Protein AF-K6CFT2-F1 (afdb_monomer_lite)

Structure (mmCIF, N/CA/C/O backbone):
data_AF-K6CFT2-F1
#
_entry.id   AF-K6CFT2-F1
#
loop_
_atom_site.group_PDB
_atom_site.id
_atom_site.type_symbol
_atom_site.label_atom_id
_atom_site.label_alt_id
_atom_site.label_comp_id
_atom_site.label_asym_id
_atom_site.label_entity_id
_atom_site.label_seq_id
_atom_site.pdbx_PDB_ins_code
_atom_site.Cartn_x
_atom_site.Cartn_y
_atom_site.Cartn_z
_atom_site.occupancy
_atom_site.B_iso_or_equiv
_atom_site.auth_seq_id
_atom_site.auth_comp_id
_atom_site.auth_asym_id
_atom_site.auth_atom_id
_atom_site.pdbx_PDB_model_num
ATOM 1 N N . MET A 1 1 ? -8.147 -20.882 -17.842 1.00 57.75 1 MET A N 1
ATOM 2 C CA . MET A 1 1 ? -8.049 -19.404 -17.777 1.00 57.75 1 MET A CA 1
ATOM 3 C C . MET A 1 1 ? -6.904 -18.873 -16.900 1.00 57.75 1 MET A C 1
ATOM 5 O O . MET A 1 1 ? -6.526 -17.731 -17.105 1.00 57.75 1 MET A O 1
ATOM 9 N N . SER A 1 2 ? -6.289 -19.640 -15.980 1.00 85.75 2 SER A N 1
ATOM 10 C CA . SER A 1 2 ? -5.228 -19.092 -15.103 1.00 85.75 2 SER A CA 1
ATOM 11 C C . SER A 1 2 ? -3.844 -18.966 -15.764 1.00 85.75 2 SER A C 1
ATOM 13 O O . SER A 1 2 ? -3.204 -17.931 -15.620 1.00 85.75 2 SER A O 1
ATOM 15 N N . LEU A 1 3 ? -3.381 -19.970 -16.519 1.00 89.56 3 LEU A N 1
ATOM 16 C CA . LEU A 1 3 ? -2.011 -20.009 -17.070 1.00 89.56 3 LEU A CA 1
ATOM 17 C C . LEU A 1 3 ? -1.685 -18.843 -18.016 1.00 89.56 3 LEU A C 1
ATOM 19 O O . LEU A 1 3 ? -0.616 -18.247 -17.907 1.00 89.56 3 LEU A O 1
ATOM 23 N N . ILE A 1 4 ? -2.621 -18.481 -18.899 1.00 91.44 4 ILE A N 1
ATOM 24 C CA . ILE A 1 4 ? -2.441 -17.362 -19.836 1.00 91.44 4 ILE A CA 1
ATOM 25 C C . ILE A 1 4 ? -2.294 -16.045 -19.061 1.00 91.44 4 ILE A C 1
ATOM 27 O O . ILE A 1 4 ? -1.358 -15.288 -19.313 1.00 91.44 4 ILE A O 1
ATOM 31 N N . GLY A 1 5 ? -3.146 -15.809 -18.058 1.00 91.69 5 GLY A N 1
ATOM 32 C CA . GLY A 1 5 ? -3.057 -14.627 -17.198 1.00 91.69 5 GLY A CA 1
ATOM 33 C C . GLY A 1 5 ? -1.727 -14.539 -16.447 1.00 91.69 5 GLY A C 1
ATOM 34 O O . GLY A 1 5 ? -1.090 -13.489 -16.443 1.00 91.69 5 GLY A O 1
ATOM 35 N N . TRP A 1 6 ? -1.250 -15.653 -15.885 1.00 91.88 6 TRP A N 1
ATOM 36 C CA . TRP A 1 6 ? 0.052 -15.697 -15.211 1.00 91.88 6 TRP A CA 1
ATOM 37 C C . TRP A 1 6 ? 1.215 -15.416 -16.161 1.00 91.88 6 TRP A C 1
ATOM 39 O O . TRP A 1 6 ? 2.113 -14.648 -15.816 1.00 91.88 6 TRP A O 1
ATOM 49 N N . SER A 1 7 ? 1.181 -15.986 -17.369 1.00 91.50 7 SER A N 1
ATOM 50 C CA . SER A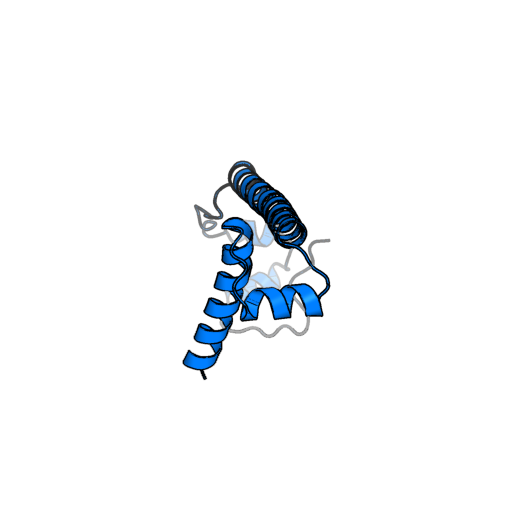 1 7 ? 2.209 -15.730 -18.382 1.00 91.50 7 SER A CA 1
ATOM 51 C C . SER A 1 7 ? 2.246 -14.257 -18.801 1.00 91.50 7 SER A C 1
ATOM 53 O O . SER A 1 7 ? 3.323 -13.671 -18.894 1.00 91.50 7 SER A O 1
ATOM 55 N N . TYR A 1 8 ? 1.078 -13.624 -18.947 1.00 91.00 8 TYR A N 1
ATOM 56 C CA . TYR A 1 8 ? 0.974 -12.195 -19.219 1.00 91.00 8 TYR A CA 1
ATOM 57 C C . TYR A 1 8 ? 1.554 -11.355 -18.073 1.00 91.00 8 TYR A C 1
ATOM 59 O O . TYR A 1 8 ? 2.379 -10.477 -18.317 1.00 91.00 8 TYR A O 1
ATOM 67 N N . CYS A 1 9 ? 1.203 -11.657 -16.819 1.00 92.44 9 CYS A N 1
ATOM 68 C CA . CYS A 1 9 ? 1.762 -10.957 -15.661 1.00 92.44 9 CYS A CA 1
ATOM 69 C C . CYS A 1 9 ? 3.291 -11.069 -15.598 1.00 92.44 9 CYS A C 1
ATOM 71 O O . CYS A 1 9 ? 3.965 -10.068 -15.363 1.00 92.44 9 CYS A O 1
ATOM 73 N N . LEU A 1 10 ? 3.850 -12.258 -15.846 1.00 92.62 10 LEU A N 1
ATOM 74 C CA . LEU A 1 10 ? 5.301 -12.460 -15.884 1.00 92.62 10 LEU A CA 1
ATOM 75 C C . LEU A 1 10 ? 5.969 -11.640 -16.991 1.00 92.62 10 LEU A C 1
ATOM 77 O O . LEU A 1 10 ? 7.009 -11.033 -16.746 1.00 92.62 10 LEU A O 1
ATOM 81 N N . LEU A 1 11 ? 5.365 -11.571 -18.180 1.00 90.81 11 LEU A N 1
A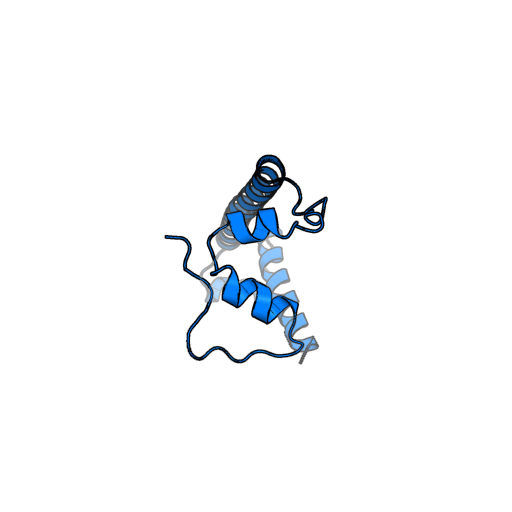TOM 82 C CA . LEU A 1 11 ? 5.871 -10.746 -19.281 1.00 90.81 11 LEU A CA 1
ATOM 83 C C . LEU A 1 11 ? 5.876 -9.257 -18.925 1.00 90.81 11 LEU A C 1
ATOM 85 O O . LEU A 1 11 ? 6.864 -8.569 -19.181 1.00 90.81 11 LEU A O 1
ATOM 89 N N . VAL A 1 12 ? 4.804 -8.764 -18.299 1.00 90.94 12 VAL A N 1
ATOM 90 C CA . VAL A 1 12 ? 4.722 -7.371 -17.837 1.00 90.94 12 VAL A CA 1
ATOM 91 C C . VAL A 1 12 ? 5.787 -7.095 -16.774 1.00 90.94 12 VAL A C 1
ATOM 93 O O . VAL A 1 12 ? 6.522 -6.115 -16.887 1.00 90.94 12 VAL A O 1
ATOM 96 N N . LEU A 1 13 ? 5.938 -7.972 -15.778 1.00 92.12 13 LEU A N 1
ATOM 97 C CA . LEU A 1 13 ? 6.982 -7.838 -14.755 1.00 92.12 13 LEU A CA 1
ATOM 98 C C . LEU A 1 13 ? 8.385 -7.831 -15.372 1.00 92.12 13 LEU A C 1
ATOM 100 O O . LEU A 1 13 ? 9.208 -6.982 -15.028 1.00 92.12 13 LEU A O 1
ATOM 104 N N . PHE A 1 14 ? 8.645 -8.733 -16.318 1.00 91.62 14 PHE A N 1
ATOM 105 C CA . PHE A 1 14 ? 9.913 -8.800 -17.036 1.00 91.62 14 PHE A CA 1
ATOM 106 C C . PHE A 1 14 ? 10.189 -7.523 -17.834 1.00 91.62 14 PHE A C 1
ATOM 108 O O . PHE A 1 14 ? 11.318 -7.035 -17.832 1.00 91.62 14 PHE A O 1
ATOM 115 N N . PHE A 1 15 ? 9.170 -6.931 -18.463 1.00 91.00 15 PHE A N 1
ATOM 116 C CA . PHE A 1 15 ? 9.303 -5.655 -19.164 1.00 91.00 15 PHE A CA 1
ATOM 117 C C . PHE A 1 15 ? 9.781 -4.537 -18.228 1.00 91.00 15 PHE A C 1
ATOM 119 O O . PHE A 1 15 ? 10.764 -3.862 -18.543 1.00 91.00 15 PHE A O 1
ATOM 126 N N . PHE A 1 16 ? 9.163 -4.380 -17.054 1.00 91.69 16 PHE A N 1
ATOM 127 C CA . PHE A 1 16 ? 9.612 -3.391 -16.068 1.00 91.69 16 PHE A CA 1
ATOM 128 C C . PHE A 1 16 ? 11.020 -3.702 -15.552 1.00 91.69 16 PHE A C 1
ATOM 130 O O . PHE A 1 16 ? 11.874 -2.817 -15.546 1.00 91.69 16 PHE A O 1
ATOM 137 N N . LEU A 1 17 ? 11.306 -4.960 -15.200 1.00 91.69 17 LEU A N 1
ATOM 138 C CA . LEU A 1 17 ? 12.623 -5.373 -14.705 1.00 91.69 17 LEU A CA 1
ATOM 139 C C . LEU A 1 17 ? 13.732 -5.134 -15.741 1.00 91.69 17 LEU A C 1
ATOM 141 O O . LEU A 1 17 ? 14.829 -4.698 -15.393 1.00 91.69 17 LEU A O 1
ATOM 145 N N . SER A 1 18 ? 13.430 -5.338 -17.026 1.00 91.56 18 SER A N 1
ATOM 146 C CA . SER A 1 18 ? 14.369 -5.076 -18.117 1.00 91.56 18 SER A CA 1
ATOM 147 C C . SER A 1 18 ? 14.828 -3.621 -18.161 1.00 91.56 18 SER A C 1
ATOM 149 O O . SER A 1 18 ? 15.985 -3.354 -18.476 1.00 91.56 18 SER A O 1
ATOM 151 N N . ALA A 1 19 ? 13.954 -2.674 -17.807 1.00 90.38 19 ALA A N 1
ATOM 152 C CA . ALA A 1 19 ? 14.304 -1.262 -17.766 1.00 90.38 19 ALA A CA 1
ATOM 153 C C . ALA A 1 19 ? 15.265 -0.946 -16.612 1.00 90.38 19 ALA A C 1
ATOM 155 O O . ALA A 1 19 ? 16.158 -0.124 -16.789 1.00 90.38 19 ALA A O 1
ATOM 156 N N . PHE A 1 20 ? 15.140 -1.617 -15.462 1.00 90.12 20 PHE A N 1
ATOM 157 C CA . PHE A 1 20 ? 16.073 -1.461 -14.335 1.00 90.12 20 PHE A CA 1
ATOM 158 C C . PHE A 1 20 ? 17.449 -2.066 -14.619 1.00 90.12 20 PHE A C 1
ATOM 160 O O . PHE A 1 20 ? 18.462 -1.494 -14.229 1.00 90.12 20 PHE A O 1
ATOM 167 N N . LEU A 1 21 ? 17.494 -3.183 -15.346 1.00 90.94 21 LEU A N 1
ATOM 168 C CA . LEU A 1 21 ? 18.739 -3.846 -15.750 1.00 90.94 21 LEU A CA 1
ATOM 169 C C . LEU A 1 21 ? 19.364 -3.244 -17.022 1.00 90.94 21 LEU A C 1
ATOM 171 O O . LEU A 1 21 ? 20.364 -3.761 -17.513 1.00 90.94 21 LEU A O 1
ATOM 175 N N . ASN A 1 22 ? 18.772 -2.185 -17.589 1.00 86.44 22 ASN A N 1
ATOM 176 C CA . ASN A 1 22 ? 19.139 -1.617 -18.893 1.00 86.44 22 ASN A CA 1
ATOM 177 C C . ASN A 1 22 ? 19.176 -2.647 -20.043 1.00 86.44 22 ASN A C 1
ATOM 179 O O . ASN A 1 22 ? 19.900 -2.485 -21.024 1.00 86.44 22 ASN A O 1
ATOM 183 N N . TYR A 1 23 ? 18.358 -3.695 -19.949 1.00 85.38 23 TYR A N 1
ATOM 184 C CA . TYR A 1 23 ? 18.276 -4.758 -20.940 1.00 85.38 23 TYR A CA 1
ATOM 185 C C . TYR A 1 23 ? 17.396 -4.343 -22.130 1.00 85.38 23 TYR A C 1
ATOM 187 O O . TYR A 1 23 ? 16.227 -3.973 -21.978 1.00 85.38 23 TYR A O 1
ATOM 195 N N . ASN A 1 24 ? 17.958 -4.438 -23.338 1.00 83.19 24 ASN A N 1
ATOM 196 C CA . ASN A 1 24 ? 17.333 -3.993 -24.588 1.00 83.19 24 ASN A CA 1
ATOM 197 C C . ASN A 1 24 ? 17.285 -5.116 -25.642 1.00 83.19 24 ASN A C 1
ATOM 199 O O . ASN A 1 24 ? 17.766 -4.961 -26.764 1.00 83.19 24 ASN A O 1
ATOM 203 N N . GLY A 1 25 ? 16.701 -6.265 -25.287 1.00 84.81 25 GLY A N 1
ATOM 204 C CA . GLY A 1 25 ? 16.436 -7.343 -26.249 1.00 84.81 25 GLY A CA 1
ATOM 205 C C . GLY A 1 25 ? 15.466 -6.921 -27.366 1.00 84.81 25 GLY A C 1
ATOM 206 O O . GLY A 1 25 ? 14.655 -6.015 -27.178 1.00 84.81 25 GLY A O 1
ATOM 207 N N . ARG A 1 26 ? 15.510 -7.601 -28.523 1.00 86.81 26 ARG A N 1
ATOM 208 C CA . ARG A 1 26 ? 14.740 -7.246 -29.740 1.00 86.81 26 ARG A CA 1
ATOM 209 C C . ARG A 1 26 ? 13.253 -6.976 -29.464 1.00 86.81 26 ARG A C 1
ATOM 211 O O . ARG A 1 26 ? 12.754 -5.927 -29.852 1.00 86.81 26 ARG A O 1
ATOM 218 N N . PHE A 1 27 ? 12.566 -7.876 -28.758 1.00 85.06 27 PHE A N 1
ATOM 219 C CA . PHE A 1 27 ? 11.139 -7.722 -28.437 1.00 85.06 27 PHE A CA 1
ATOM 220 C C . PHE A 1 27 ? 10.852 -6.504 -27.551 1.00 85.06 27 PHE A C 1
ATOM 222 O O . PHE A 1 27 ? 9.956 -5.718 -27.842 1.00 85.06 27 PHE A O 1
ATOM 229 N N . ILE A 1 28 ? 1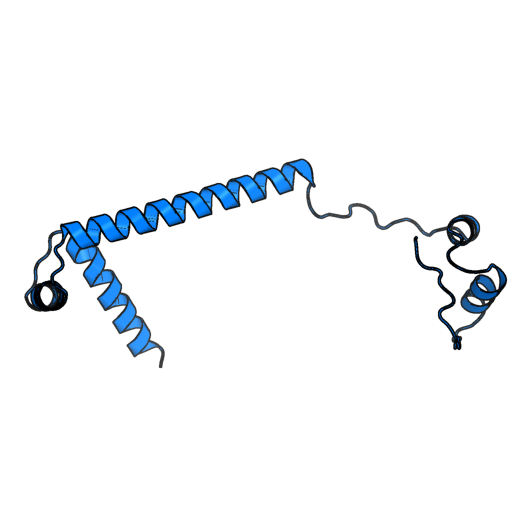1.643 -6.309 -26.497 1.00 87.62 28 ILE A N 1
ATOM 230 C CA . ILE A 1 28 ? 11.483 -5.188 -25.566 1.00 87.62 28 ILE A CA 1
ATOM 231 C C . ILE A 1 28 ? 11.752 -3.858 -26.272 1.00 87.62 28 ILE A C 1
ATOM 233 O O . ILE A 1 28 ? 11.031 -2.888 -26.057 1.00 87.62 28 ILE A O 1
ATOM 237 N N . SER A 1 29 ? 12.772 -3.814 -27.128 1.00 87.88 29 SER A N 1
ATOM 238 C CA . SER A 1 29 ? 13.112 -2.627 -27.908 1.00 87.88 29 SER A CA 1
ATOM 239 C C . SER A 1 29 ? 12.004 -2.264 -28.897 1.00 87.88 29 SER A C 1
ATOM 241 O O . SER A 1 29 ? 11.680 -1.088 -29.015 1.00 87.88 29 SER A O 1
ATOM 243 N N . ILE A 1 30 ? 11.361 -3.246 -29.546 1.00 89.62 30 ILE A N 1
ATOM 244 C CA . ILE A 1 30 ? 10.185 -3.006 -30.406 1.00 89.62 30 ILE A CA 1
ATOM 245 C C . ILE A 1 30 ? 9.049 -2.370 -29.605 1.00 89.62 30 ILE A C 1
ATOM 247 O O . ILE A 1 30 ? 8.494 -1.362 -30.035 1.00 89.62 30 ILE A O 1
ATOM 251 N N . VAL A 1 31 ? 8.736 -2.910 -28.423 1.00 88.38 31 VAL A N 1
ATOM 252 C CA . VAL A 1 31 ? 7.695 -2.352 -27.545 1.00 88.38 31 VAL A CA 1
ATOM 253 C C . VAL A 1 31 ? 8.047 -0.919 -27.134 1.00 88.38 31 VAL A C 1
ATOM 255 O O . VAL A 1 31 ? 7.232 -0.015 -27.295 1.00 88.38 31 VAL A O 1
ATOM 258 N N . LYS A 1 32 ? 9.279 -0.679 -26.674 1.00 89.38 32 LYS A N 1
ATOM 259 C CA . LYS A 1 32 ? 9.762 0.659 -26.295 1.00 89.38 32 LYS A CA 1
ATOM 260 C C . LYS A 1 32 ? 9.652 1.661 -27.449 1.00 89.38 32 LYS A C 1
ATOM 262 O O . LYS A 1 32 ? 9.174 2.772 -27.243 1.00 89.38 32 LYS A O 1
ATOM 267 N N . MET A 1 33 ? 10.016 1.256 -28.666 1.00 89.94 33 MET A N 1
ATOM 268 C CA . MET A 1 33 ? 9.885 2.088 -29.868 1.00 89.94 33 MET A CA 1
ATOM 269 C C . MET A 1 33 ? 8.424 2.362 -30.239 1.00 89.94 33 MET A C 1
ATOM 271 O O . MET A 1 33 ? 8.085 3.508 -30.522 1.00 89.94 33 MET A O 1
ATOM 275 N N . ALA A 1 34 ? 7.553 1.349 -30.194 1.00 92.12 34 ALA A N 1
ATOM 276 C CA . ALA A 1 34 ? 6.131 1.493 -30.512 1.00 92.12 34 ALA A CA 1
ATOM 277 C C . ALA A 1 34 ? 5.431 2.497 -29.583 1.00 92.12 34 ALA A C 1
ATOM 279 O O . ALA A 1 34 ? 4.641 3.321 -30.039 1.00 92.12 34 ALA A O 1
ATOM 280 N N . PHE A 1 35 ? 5.774 2.472 -28.294 1.00 88.62 35 PHE A N 1
ATOM 281 C CA . PHE A 1 35 ? 5.245 3.401 -27.294 1.00 88.62 35 PHE A CA 1
ATOM 282 C C . PHE A 1 35 ? 6.060 4.697 -27.153 1.00 88.62 35 PHE A C 1
ATOM 284 O O . PHE A 1 35 ? 5.669 5.565 -26.377 1.00 88.62 35 PHE A O 1
ATOM 291 N N . LYS A 1 36 ? 7.163 4.856 -27.899 1.00 93.00 36 LYS A N 1
ATOM 292 C CA . LYS A 1 36 ? 8.094 5.999 -27.812 1.00 93.00 36 LYS A CA 1
ATOM 293 C C . LYS A 1 36 ? 8.592 6.267 -26.383 1.00 93.00 36 LYS A C 1
ATOM 295 O O . LYS A 1 36 ? 8.688 7.413 -25.956 1.00 93.00 36 LYS A O 1
ATOM 300 N N . ILE A 1 37 ? 8.909 5.201 -25.654 1.00 93.06 37 ILE A N 1
ATOM 301 C CA . ILE A 1 37 ? 9.378 5.244 -24.265 1.00 93.06 37 ILE A CA 1
ATOM 302 C C . ILE A 1 37 ? 10.811 4.730 -24.153 1.00 93.06 37 ILE A C 1
ATOM 304 O O . ILE A 1 37 ? 11.222 3.804 -24.853 1.00 93.06 37 ILE A O 1
ATOM 308 N N . THR A 1 38 ? 11.573 5.300 -23.227 1.00 92.50 38 THR A N 1
ATOM 309 C CA . THR A 1 38 ? 12.940 4.878 -22.904 1.00 92.50 38 THR A CA 1
ATOM 310 C C . THR A 1 38 ? 12.996 4.102 -21.585 1.00 92.50 38 THR A C 1
ATOM 312 O O . THR A 1 38 ? 12.047 4.092 -20.798 1.00 92.50 38 THR A O 1
ATOM 315 N N . ASN A 1 39 ? 14.142 3.474 -21.291 1.00 91.50 39 ASN A N 1
ATOM 316 C CA . ASN A 1 39 ? 14.380 2.846 -19.980 1.00 91.50 39 ASN A CA 1
ATOM 317 C C . ASN A 1 39 ? 14.215 3.846 -18.838 1.00 91.50 39 ASN A C 1
ATOM 319 O O . ASN A 1 39 ? 13.650 3.514 -17.800 1.00 91.50 39 ASN A O 1
ATOM 323 N N . LYS A 1 40 ? 14.676 5.081 -19.058 1.00 92.25 40 LYS A N 1
ATOM 324 C CA . LYS A 1 40 ? 14.601 6.154 -18.074 1.00 92.25 40 LYS A CA 1
ATOM 325 C C . LYS A 1 40 ? 13.152 6.537 -17.778 1.00 92.25 40 LYS A C 1
ATOM 327 O O . LYS A 1 40 ? 12.813 6.726 -16.616 1.00 92.25 40 LYS A O 1
ATOM 332 N N . ASP A 1 41 ? 12.288 6.569 -18.789 1.00 92.50 41 ASP A N 1
ATOM 333 C CA . ASP A 1 41 ? 10.863 6.865 -18.597 1.00 92.50 41 ASP A CA 1
ATOM 334 C C . ASP A 1 41 ? 10.175 5.784 -17.761 1.00 92.50 41 ASP A C 1
ATOM 336 O O . ASP A 1 41 ? 9.436 6.096 -16.828 1.00 92.50 41 ASP A O 1
ATOM 340 N N . ILE A 1 42 ? 10.477 4.510 -18.033 1.00 93.12 42 ILE A N 1
ATOM 341 C CA . ILE A 1 42 ? 9.943 3.370 -17.272 1.00 93.12 42 ILE A CA 1
ATOM 342 C C . ILE A 1 42 ? 10.430 3.413 -15.816 1.00 93.12 42 ILE A C 1
ATOM 344 O O . ILE A 1 42 ? 9.640 3.210 -14.891 1.00 93.12 42 ILE A O 1
ATOM 348 N N . GLN A 1 43 ? 11.712 3.715 -15.593 1.00 94.00 43 GLN A N 1
ATOM 349 C CA . GLN A 1 43 ? 12.280 3.874 -14.251 1.00 94.00 43 GLN A CA 1
ATOM 350 C C . GLN A 1 43 ? 11.619 5.033 -13.495 1.00 94.00 43 GLN A C 1
ATOM 352 O O . GLN A 1 43 ? 11.197 4.854 -12.354 1.00 94.00 43 GLN A O 1
ATOM 357 N N . ILE A 1 44 ? 11.469 6.201 -14.132 1.00 95.25 44 ILE A N 1
ATOM 358 C CA . ILE A 1 44 ? 10.813 7.376 -13.538 1.00 95.25 44 ILE A CA 1
ATOM 359 C C . ILE A 1 44 ? 9.353 7.067 -13.210 1.00 95.25 44 ILE A C 1
ATOM 361 O O . ILE A 1 44 ? 8.895 7.393 -12.116 1.00 95.25 44 ILE A O 1
ATOM 365 N N . PHE A 1 45 ? 8.622 6.434 -14.127 1.00 94.38 45 PHE A N 1
ATOM 366 C CA . PHE A 1 45 ? 7.238 6.028 -13.905 1.00 94.38 45 PHE A CA 1
ATOM 367 C C . PHE A 1 45 ? 7.125 5.094 -12.698 1.00 94.38 45 PHE A C 1
ATOM 369 O O . PHE A 1 45 ? 6.330 5.345 -11.791 1.00 94.38 45 PHE A O 1
ATOM 376 N N . THR A 1 46 ? 7.973 4.065 -12.645 1.00 94.19 46 THR A N 1
ATOM 377 C CA . THR A 1 46 ? 7.982 3.096 -11.542 1.00 94.19 46 THR A CA 1
ATOM 378 C C . THR A 1 46 ? 8.338 3.772 -10.218 1.00 94.19 46 THR A C 1
ATOM 380 O O . THR A 1 46 ? 7.677 3.536 -9.209 1.00 94.19 46 THR A O 1
ATOM 383 N N . PHE A 1 47 ? 9.327 4.669 -10.220 1.00 95.12 47 PHE A N 1
ATOM 384 C CA . PHE A 1 47 ? 9.728 5.430 -9.038 1.00 95.12 47 PHE A CA 1
ATOM 385 C C . PHE A 1 47 ? 8.609 6.350 -8.537 1.00 95.12 47 PHE A C 1
ATOM 387 O O . PHE A 1 47 ? 8.304 6.350 -7.347 1.00 95.12 47 PHE A O 1
ATOM 394 N N . LYS A 1 48 ? 7.943 7.095 -9.431 1.00 96.12 48 LYS A N 1
ATOM 395 C CA . LYS A 1 48 ? 6.796 7.944 -9.070 1.00 96.12 48 LYS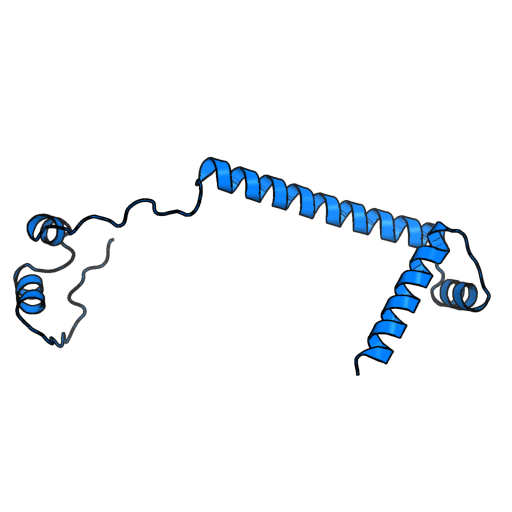 A CA 1
ATOM 396 C C . LYS A 1 48 ? 5.644 7.120 -8.502 1.00 96.12 48 LYS A C 1
ATOM 398 O O . LYS A 1 48 ? 5.081 7.496 -7.477 1.00 96.12 48 LYS A O 1
ATOM 403 N N . GLY A 1 49 ? 5.323 5.990 -9.132 1.00 95.81 49 GLY A N 1
ATOM 404 C CA . GLY A 1 49 ? 4.303 5.065 -8.639 1.00 95.81 49 GLY A CA 1
ATOM 405 C C . GLY A 1 49 ? 4.635 4.544 -7.241 1.00 95.81 49 GLY A C 1
ATOM 406 O O . GLY A 1 49 ? 3.794 4.600 -6.346 1.00 95.81 49 GLY A O 1
ATOM 407 N N . PHE A 1 50 ? 5.883 4.121 -7.025 1.00 95.81 50 PHE A N 1
ATOM 408 C CA . PHE A 1 50 ? 6.359 3.665 -5.721 1.00 95.81 50 PHE A CA 1
ATOM 409 C C . PHE A 1 50 ? 6.328 4.771 -4.659 1.00 95.81 50 PHE A C 1
ATOM 411 O O . PHE A 1 50 ? 5.972 4.506 -3.510 1.00 95.81 50 PHE A O 1
ATOM 418 N N . LEU A 1 51 ? 6.652 6.011 -5.028 1.00 97.56 51 LEU 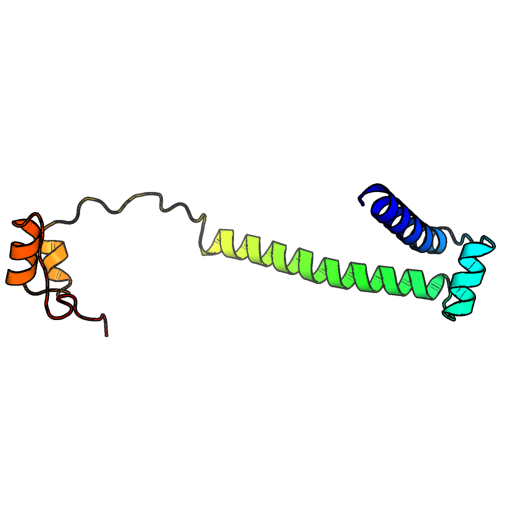A N 1
ATOM 419 C CA . LEU A 1 51 ? 6.606 7.161 -4.126 1.00 97.56 51 LEU A CA 1
ATOM 420 C C . LEU A 1 51 ? 5.171 7.451 -3.680 1.00 97.56 51 LEU A C 1
ATOM 422 O O . LEU A 1 51 ? 4.916 7.545 -2.481 1.00 97.56 51 LEU A O 1
ATOM 426 N N . ILE A 1 52 ? 4.223 7.509 -4.620 1.00 97.31 52 ILE A N 1
ATOM 427 C CA . ILE A 1 52 ? 2.797 7.702 -4.315 1.00 97.31 52 ILE A CA 1
ATOM 428 C C . ILE A 1 52 ? 2.286 6.560 -3.432 1.00 97.31 52 ILE A C 1
ATOM 430 O O . ILE A 1 52 ? 1.679 6.808 -2.389 1.00 97.31 52 ILE A O 1
ATOM 434 N N . TRP A 1 53 ? 2.574 5.311 -3.810 1.00 97.44 53 TRP A N 1
ATOM 435 C CA . TRP A 1 53 ? 2.213 4.138 -3.015 1.00 97.44 53 TRP A CA 1
ATOM 436 C C . TRP A 1 53 ? 2.779 4.219 -1.595 1.00 97.44 53 TRP A C 1
ATOM 438 O O . TRP A 1 53 ? 2.050 3.982 -0.635 1.00 97.44 53 TRP A O 1
ATOM 448 N N . SER A 1 54 ? 4.041 4.628 -1.448 1.00 97.56 54 SER A N 1
ATOM 449 C CA . SER A 1 54 ? 4.685 4.799 -0.145 1.00 97.56 54 SER A CA 1
ATOM 450 C C . SER A 1 54 ? 3.988 5.874 0.685 1.00 97.56 54 SER A C 1
ATOM 452 O O . SER A 1 54 ? 3.680 5.627 1.850 1.00 97.56 54 SER A O 1
ATOM 454 N N . CYS A 1 55 ? 3.670 7.035 0.102 1.00 97.88 55 CYS A N 1
ATOM 455 C CA . CYS A 1 55 ? 2.931 8.098 0.788 1.00 97.88 55 CYS A CA 1
ATOM 456 C C . CYS A 1 55 ? 1.596 7.588 1.346 1.00 97.88 55 CYS A C 1
ATOM 458 O O . CYS A 1 55 ? 1.308 7.794 2.526 1.00 97.88 55 CYS A O 1
ATOM 460 N N . PHE A 1 56 ? 0.814 6.867 0.538 1.00 97.75 56 PHE A N 1
ATOM 461 C CA . PHE A 1 56 ? -0.446 6.279 0.995 1.00 97.75 56 PHE A CA 1
ATOM 462 C C . PHE A 1 56 ? -0.235 5.181 2.035 1.00 97.75 56 PHE A C 1
ATOM 464 O O . PHE A 1 56 ? -0.925 5.165 3.052 1.00 97.75 56 PHE A O 1
ATOM 471 N N . TYR A 1 57 ? 0.724 4.282 1.823 1.00 97.38 57 TYR A N 1
ATOM 472 C CA . TYR A 1 57 ? 1.016 3.192 2.748 1.00 97.38 57 TYR A CA 1
ATOM 473 C C . TYR A 1 57 ? 1.412 3.719 4.130 1.00 97.38 57 TYR A C 1
ATOM 475 O O . TYR A 1 57 ? 0.827 3.319 5.140 1.00 97.38 57 TYR A O 1
ATOM 483 N N . PHE A 1 58 ? 2.367 4.651 4.192 1.00 97.62 58 PHE A N 1
ATOM 484 C CA . PHE A 1 58 ? 2.786 5.262 5.450 1.00 97.62 58 PHE A CA 1
ATOM 485 C C . PHE A 1 58 ? 1.677 6.121 6.054 1.00 97.62 58 PHE A C 1
ATOM 487 O O . PHE A 1 58 ? 1.430 6.000 7.253 1.00 97.62 58 PHE A O 1
ATOM 494 N N . GLY A 1 59 ? 0.955 6.906 5.249 1.00 96.88 59 GLY A N 1
ATOM 495 C CA . GLY A 1 59 ? -0.189 7.696 5.710 1.00 96.88 59 GLY A CA 1
ATOM 496 C C . GLY A 1 59 ? -1.262 6.831 6.376 1.00 96.88 59 GLY A C 1
ATOM 497 O O . GLY A 1 59 ? -1.646 7.081 7.518 1.00 96.88 59 GLY A O 1
ATOM 498 N N . LEU A 1 60 ? -1.676 5.743 5.723 1.00 95.94 60 LEU A N 1
ATOM 499 C CA . LEU A 1 60 ? -2.643 4.784 6.268 1.00 95.94 60 LEU A CA 1
ATOM 500 C C . LEU A 1 60 ? -2.104 4.041 7.491 1.00 95.94 60 LEU A C 1
ATOM 502 O O . LEU A 1 60 ? -2.849 3.770 8.434 1.00 95.94 60 LEU A O 1
ATOM 506 N N . ARG A 1 61 ? -0.811 3.714 7.515 1.00 94.88 61 ARG A N 1
ATOM 507 C CA . ARG A 1 61 ? -0.186 3.053 8.666 1.00 94.88 61 ARG A CA 1
ATOM 508 C C . ARG A 1 61 ? -0.139 3.974 9.885 1.00 94.88 61 ARG A C 1
ATOM 510 O O . ARG A 1 61 ? -0.447 3.521 10.988 1.00 94.88 61 ARG A O 1
ATOM 517 N N . ILE A 1 62 ? 0.195 5.249 9.687 1.00 95.81 62 ILE A N 1
ATOM 518 C CA . ILE A 1 62 ? 0.150 6.285 10.726 1.00 95.81 62 ILE A CA 1
ATOM 519 C C . ILE A 1 62 ? -1.288 6.472 11.200 1.00 95.81 62 ILE A C 1
ATOM 521 O O . ILE A 1 62 ? -1.529 6.435 12.403 1.00 95.81 62 ILE A O 1
ATOM 525 N N . TRP A 1 63 ? -2.251 6.578 10.282 1.00 93.19 63 TRP A N 1
ATOM 526 C CA . TRP A 1 63 ? -3.674 6.688 10.612 1.00 93.19 63 TRP A CA 1
ATOM 527 C C . TRP A 1 63 ? -4.169 5.506 11.448 1.00 93.19 63 TRP A C 1
ATOM 529 O O . TRP A 1 63 ? -4.788 5.683 12.496 1.00 93.19 63 TRP A O 1
ATOM 539 N N . ARG A 1 64 ? -3.823 4.278 11.048 1.00 91.19 64 ARG A N 1
ATOM 540 C CA . ARG A 1 64 ? -4.129 3.062 11.812 1.00 91.19 64 ARG A CA 1
ATOM 541 C C . ARG A 1 64 ? -3.534 3.120 13.216 1.00 91.19 64 ARG A C 1
ATOM 543 O O . ARG A 1 64 ? -4.202 2.737 14.176 1.00 91.19 64 ARG A O 1
ATOM 550 N N . GLN A 1 65 ? -2.288 3.567 13.344 1.00 91.19 65 GLN A N 1
ATOM 551 C CA . GLN A 1 65 ? -1.613 3.676 14.635 1.00 91.19 65 GLN A CA 1
ATOM 552 C C . GLN A 1 65 ? -2.241 4.761 15.516 1.00 91.19 65 GLN A C 1
ATOM 554 O O . GLN A 1 65 ? -2.456 4.532 16.706 1.00 91.19 65 GLN A O 1
ATOM 559 N N . TYR A 1 66 ? -2.570 5.912 14.935 1.00 90.50 66 TYR A N 1
ATOM 560 C CA . TYR A 1 66 ? -3.278 7.001 15.596 1.00 90.50 66 TYR A CA 1
ATOM 561 C C . TYR A 1 66 ? -4.640 6.537 16.116 1.00 90.50 66 TYR A C 1
ATOM 563 O O . TYR A 1 66 ? -4.912 6.671 17.307 1.00 90.50 66 TYR A O 1
ATOM 571 N N . ASN A 1 67 ? -5.449 5.896 15.267 1.00 88.12 67 ASN A N 1
ATOM 572 C CA . ASN A 1 67 ? -6.764 5.391 15.655 1.00 88.12 67 ASN A CA 1
ATOM 573 C C . ASN A 1 67 ? -6.674 4.351 16.769 1.00 88.12 67 ASN A C 1
ATOM 575 O O . ASN A 1 67 ? -7.429 4.425 17.732 1.00 88.12 67 ASN A O 1
ATOM 579 N N . ARG A 1 68 ? -5.706 3.431 16.690 1.00 84.12 68 ARG A N 1
ATOM 580 C CA . ARG A 1 68 ? -5.456 2.459 17.763 1.00 84.12 68 ARG A CA 1
ATOM 581 C C . ARG A 1 68 ? -5.072 3.111 19.089 1.00 84.12 68 ARG A C 1
ATOM 583 O O . ARG A 1 68 ? -5.445 2.591 20.133 1.00 84.12 68 ARG A O 1
ATOM 590 N N . ARG A 1 69 ? -4.310 4.210 19.069 1.00 83.69 69 ARG A N 1
ATOM 591 C CA . ARG A 1 69 ? -3.906 4.932 20.287 1.00 83.69 69 ARG A CA 1
ATOM 592 C C . ARG A 1 69 ? -5.036 5.783 20.862 1.00 83.69 69 ARG A C 1
ATOM 594 O O . ARG A 1 69 ? -5.218 5.781 22.071 1.00 83.69 69 ARG A O 1
ATOM 601 N N . ARG A 1 70 ? -5.784 6.495 20.014 1.00 81.81 70 ARG A N 1
ATOM 602 C CA . ARG A 1 70 ? -6.841 7.429 20.433 1.00 81.81 70 ARG A CA 1
ATOM 603 C C . ARG A 1 70 ? -8.144 6.730 20.817 1.00 81.81 70 ARG A C 1
ATOM 605 O O . ARG A 1 70 ? -8.749 7.103 21.811 1.00 81.81 70 ARG A O 1
ATOM 612 N N . PHE A 1 71 ? -8.569 5.739 20.036 1.00 75.69 71 PHE A N 1
ATOM 613 C CA . PHE A 1 71 ? -9.842 5.033 20.233 1.00 75.69 71 PHE A CA 1
ATOM 614 C C . PHE A 1 71 ? -9.663 3.643 20.860 1.00 75.69 71 PHE A C 1
ATOM 616 O O . PHE A 1 71 ? -10.639 2.935 21.090 1.00 75.69 71 PHE A O 1
ATOM 623 N N . GLY A 1 72 ? -8.421 3.252 21.160 1.00 63.88 72 GLY A N 1
ATOM 624 C CA . GLY A 1 72 ? -8.110 1.949 21.734 1.00 63.88 72 GLY A CA 1
ATOM 625 C C . GLY A 1 72 ? -8.368 0.786 20.769 1.00 63.88 72 GLY A C 1
ATOM 626 O O . GLY A 1 72 ? -8.541 0.941 19.560 1.00 63.88 72 GLY A O 1
ATOM 627 N N . ILE A 1 73 ? -8.359 -0.426 21.318 1.00 61.88 73 ILE A N 1
ATOM 628 C CA . ILE A 1 73 ? -8.829 -1.628 20.624 1.00 61.88 73 ILE A CA 1
ATOM 629 C C . ILE A 1 73 ? -10.364 -1.595 20.684 1.00 61.88 73 ILE A C 1
ATOM 631 O O . ILE A 1 73 ? -10.908 -1.296 21.742 1.00 61.88 73 ILE A O 1
ATOM 635 N N . LEU A 1 74 ? -11.055 -1.965 19.597 1.00 60.34 74 LEU A N 1
ATOM 636 C CA . LEU A 1 74 ? -12.507 -2.243 19.549 1.00 60.34 74 LEU A CA 1
ATOM 637 C C . LEU A 1 74 ? -12.905 -3.462 20.417 1.00 60.34 74 LEU A C 1
ATOM 639 O O . LEU A 1 74 ? -13.763 -4.259 20.059 1.00 60.34 74 LEU A O 1
ATOM 643 N N . THR A 1 75 ? -12.260 -3.661 21.561 1.00 55.06 75 THR A N 1
ATOM 644 C CA . THR A 1 75 ? -12.715 -4.577 22.589 1.00 55.06 75 THR A CA 1
ATOM 645 C C . THR A 1 75 ? -13.603 -3.777 23.519 1.00 55.06 75 THR A C 1
ATOM 647 O O . THR A 1 75 ? -13.135 -3.091 24.425 1.00 55.06 75 THR A O 1
ATOM 650 N N . ARG A 1 76 ? -14.916 -3.877 23.309 1.00 58.19 76 ARG A N 1
ATOM 651 C CA . ARG A 1 76 ? -15.882 -3.639 24.381 1.00 58.19 76 ARG A CA 1
ATOM 652 C C . ARG A 1 76 ? -15.541 -4.654 25.485 1.00 58.19 76 ARG A C 1
ATOM 654 O O . ARG A 1 76 ? -15.895 -5.820 25.369 1.00 58.19 76 ARG A O 1
ATOM 661 N N . ARG A 1 77 ? -14.725 -4.262 26.474 1.00 63.25 77 ARG A N 1
ATOM 662 C CA . ARG A 1 77 ? -14.152 -5.188 27.481 1.00 63.25 77 ARG A CA 1
ATOM 663 C C . ARG A 1 77 ? -15.177 -5.678 28.504 1.00 63.25 77 ARG A C 1
ATOM 665 O O . ARG A 1 77 ? -14.940 -6.690 29.146 1.00 63.25 77 ARG A O 1
ATOM 672 N N . HIS A 1 78 ? -16.309 -4.990 28.611 1.00 60.19 78 HIS A N 1
ATOM 673 C CA . HIS A 1 78 ? -17.454 -5.410 29.401 1.00 60.19 78 HIS A CA 1
ATOM 674 C C . HIS A 1 78 ? -18.723 -5.232 28.578 1.00 60.19 78 HIS A C 1
ATOM 676 O O . HIS A 1 78 ? -18.976 -4.154 28.033 1.00 60.19 78 HIS A O 1
ATOM 682 N N . TYR A 1 79 ? -19.528 -6.291 28.498 1.00 64.31 79 TYR A N 1
ATOM 683 C CA . TYR A 1 79 ? -20.940 -6.105 28.202 1.00 64.31 79 TYR A CA 1
ATOM 684 C C . TYR A 1 79 ? -21.526 -5.200 29.292 1.00 64.31 79 TYR A C 1
ATOM 686 O O . TYR A 1 79 ? -21.141 -5.367 30.456 1.00 64.31 79 TYR A O 1
ATOM 694 N N . PRO A 1 80 ? -22.397 -4.233 28.947 1.00 71.81 80 PRO A N 1
ATOM 695 C CA . PRO A 1 80 ? -23.160 -3.539 29.970 1.00 71.81 80 PRO A CA 1
ATOM 696 C C . PRO A 1 80 ? -23.823 -4.600 30.847 1.00 71.81 80 PRO A C 1
ATOM 698 O O . PRO A 1 80 ? -24.311 -5.614 30.336 1.00 71.81 80 PRO A O 1
ATOM 701 N N . GLY A 1 81 ? -23.742 -4.399 32.160 1.00 75.31 81 GLY A N 1
ATOM 702 C CA . GLY A 1 81 ? -24.418 -5.270 33.109 1.00 75.31 81 GLY A CA 1
ATOM 703 C C . GLY A 1 81 ? -25.928 -5.285 32.854 1.00 75.31 81 GLY A C 1
ATOM 704 O O . GLY A 1 81 ? -26.435 -4.454 32.094 1.00 75.31 81 GLY A O 1
ATOM 705 N N . PRO A 1 82 ? -26.658 -6.229 33.466 1.00 79.88 82 PRO A N 1
ATOM 706 C CA . PRO A 1 82 ? -28.111 -6.205 33.423 1.00 79.88 82 PRO A CA 1
ATOM 707 C C . PRO A 1 82 ? -28.607 -4.851 33.945 1.00 79.88 82 PRO A C 1
ATOM 709 O O . PRO A 1 82 ? -28.302 -4.466 35.069 1.00 79.88 82 PRO A O 1
ATOM 712 N N . THR A 1 83 ? -29.328 -4.125 33.095 1.00 80.31 83 THR A N 1
ATOM 713 C CA . THR A 1 83 ? -29.951 -2.843 33.435 1.00 80.31 83 THR A CA 1
ATOM 714 C C . THR A 1 83 ? -31.138 -3.081 34.360 1.00 80.31 83 THR A C 1
ATOM 716 O O . THR A 1 83 ? -31.886 -4.046 34.165 1.00 80.31 83 THR A O 1
ATOM 719 N N . THR A 1 84 ? -31.337 -2.217 35.356 1.00 86.06 84 THR A N 1
ATOM 720 C CA . THR A 1 84 ? -32.518 -2.325 36.224 1.00 86.06 84 THR A CA 1
ATOM 721 C C . THR A 1 84 ? -33.764 -1.747 35.553 1.00 86.06 84 THR A C 1
ATOM 723 O O . THR A 1 84 ? -33.698 -0.986 34.582 1.00 86.06 84 THR A O 1
ATOM 726 N N . LYS A 1 85 ? -34.943 -2.102 36.076 1.00 84.50 85 LYS A N 1
ATOM 727 C CA . LYS A 1 85 ? -36.207 -1.514 35.616 1.00 84.50 85 LYS A CA 1
ATOM 728 C C . LYS A 1 85 ? -36.206 0.006 35.804 1.00 84.50 85 LYS A C 1
ATOM 730 O O . LYS A 1 85 ? -36.707 0.717 34.935 1.00 84.50 85 LYS A O 1
ATOM 735 N N . GLU A 1 86 ? -35.638 0.508 36.901 1.00 84.69 86 GLU A N 1
ATOM 736 C CA . GLU A 1 86 ? -35.570 1.950 37.155 1.00 84.69 86 GLU A CA 1
ATOM 737 C C . GLU A 1 86 ? -34.673 2.659 36.137 1.00 84.69 86 GLU A C 1
ATOM 739 O O . GLU A 1 86 ? -35.068 3.690 35.600 1.00 84.69 86 GLU A O 1
ATOM 744 N N . GLU A 1 87 ? -33.510 2.085 35.820 1.00 83.75 87 GLU A N 1
ATOM 745 C CA . GLU A 1 87 ? -32.580 2.638 34.829 1.00 83.75 87 GLU A CA 1
ATOM 746 C C . GLU A 1 87 ? -33.196 2.682 33.424 1.00 83.75 87 GLU A C 1
ATOM 748 O O . GLU A 1 87 ? -33.066 3.685 32.725 1.00 83.75 87 GLU A O 1
ATOM 753 N N . MET A 1 88 ? -33.923 1.633 33.021 1.00 83.19 88 MET A N 1
ATOM 754 C CA . MET A 1 88 ? -34.646 1.600 31.741 1.00 83.19 88 MET A CA 1
ATOM 755 C C . MET A 1 88 ? -35.742 2.670 31.663 1.00 83.19 88 MET A C 1
ATOM 757 O O . MET A 1 88 ? -35.879 3.339 30.639 1.00 83.19 88 MET A O 1
ATOM 761 N N . LEU A 1 89 ? -36.515 2.857 32.737 1.00 85.38 89 LEU A N 1
ATOM 762 C CA . LEU A 1 89 ? -37.575 3.870 32.789 1.00 85.38 89 LEU A CA 1
ATOM 763 C C . LEU A 1 89 ? -37.010 5.297 32.863 1.00 85.38 89 LEU A C 1
ATOM 765 O O . LEU A 1 89 ? -37.613 6.221 32.316 1.00 85.38 89 LEU A O 1
ATOM 769 N N . ALA A 1 90 ? -35.839 5.479 33.480 1.00 86.56 90 ALA A N 1
ATOM 770 C CA . ALA A 1 90 ? -35.152 6.768 33.563 1.00 86.56 90 ALA A CA 1
ATOM 771 C C . ALA A 1 90 ? -34.723 7.311 32.191 1.00 86.56 90 ALA A C 1
ATOM 773 O O . ALA A 1 90 ? -34.607 8.524 32.029 1.00 86.56 90 ALA A O 1
ATOM 774 N N . LEU A 1 91 ? -34.549 6.443 31.187 1.00 84.25 91 LEU A N 1
ATOM 775 C CA . LEU A 1 91 ? -34.248 6.855 29.812 1.00 84.25 91 LEU A CA 1
ATOM 776 C C . LEU A 1 91 ? -35.412 7.606 29.144 1.00 84.25 91 LEU A C 1
ATOM 778 O O . LEU A 1 91 ? -35.203 8.241 28.114 1.00 84.25 91 LEU A O 1
ATOM 782 N N . GLN A 1 92 ? -36.633 7.526 29.696 1.00 85.12 92 GLN A N 1
ATOM 783 C CA . GLN A 1 92 ? -37.846 8.171 29.164 1.00 85.12 92 GLN A CA 1
ATOM 784 C C . GLN A 1 92 ? -38.100 7.894 27.670 1.00 85.12 92 GLN A C 1
ATOM 786 O O . GLN A 1 92 ? -38.748 8.675 26.973 1.00 85.12 92 GLN A O 1
ATOM 791 N N . LEU A 1 93 ? -37.591 6.762 27.177 1.00 87.25 93 LEU A N 1
ATOM 792 C CA . LEU A 1 93 ? -37.746 6.329 25.791 1.00 87.25 93 LEU A CA 1
ATOM 793 C C . LEU A 1 93 ? -39.116 5.702 25.536 1.00 87.25 93 LEU A C 1
ATOM 795 O O . LEU A 1 93 ? -39.555 5.660 24.397 1.00 87.25 93 LEU A O 1
ATOM 799 N N . MET A 1 94 ? -39.788 5.209 26.574 1.00 88.50 94 MET A N 1
ATOM 800 C CA . MET A 1 94 ? -41.082 4.540 26.483 1.00 88.50 94 MET A CA 1
ATOM 801 C C . MET A 1 94 ? -41.895 4.826 27.751 1.00 88.50 94 MET A C 1
ATOM 803 O O . MET A 1 94 ? -41.324 5.039 28.823 1.00 88.50 94 MET A O 1
ATOM 807 N N . SER A 1 95 ? -43.226 4.836 27.645 1.00 86.38 95 SER A N 1
ATOM 808 C CA . SER A 1 95 ? -44.097 4.964 28.817 1.00 86.38 95 SER A CA 1
ATOM 809 C C . SER A 1 95 ? -43.970 3.747 29.740 1.00 86.38 95 SER A C 1
ATOM 811 O O . SER A 1 95 ? -43.699 2.628 29.297 1.00 86.38 95 SER A O 1
ATOM 813 N N . LYS A 1 96 ? -44.211 3.958 31.038 1.00 87.81 96 LYS A N 1
ATOM 814 C CA . LYS A 1 96 ? -44.179 2.886 32.043 1.00 87.81 96 LYS A CA 1
ATOM 815 C C . LYS A 1 96 ? -45.146 1.746 31.703 1.00 87.81 96 LYS A C 1
ATOM 817 O O . LYS A 1 96 ? -44.789 0.585 31.856 1.00 87.81 96 LYS A O 1
ATOM 822 N N . GLU A 1 97 ? -46.332 2.085 31.206 1.00 87.12 97 GLU A N 1
ATOM 823 C CA . GLU A 1 97 ? -47.366 1.122 30.812 1.00 87.12 97 GLU A CA 1
ATOM 824 C C . GLU A 1 97 ? -46.905 0.235 29.653 1.00 87.12 97 GLU A C 1
ATOM 826 O O . GLU A 1 97 ? -46.991 -0.986 29.744 1.00 87.12 97 GLU A O 1
ATOM 831 N N . ASN A 1 98 ? -46.329 0.825 28.599 1.00 87.94 98 ASN A N 1
ATOM 832 C CA . ASN A 1 98 ? -45.807 0.056 27.469 1.00 87.94 98 ASN A CA 1
ATOM 833 C C . ASN A 1 98 ? -44.612 -0.812 27.884 1.00 87.94 98 ASN A C 1
ATOM 835 O O . ASN A 1 98 ? -44.509 -1.956 27.450 1.00 87.94 98 ASN A O 1
ATOM 839 N N . PHE A 1 99 ? -43.739 -0.305 28.762 1.00 89.44 99 PHE A N 1
ATOM 840 C CA . PHE A 1 99 ? -42.611 -1.070 29.293 1.00 89.44 99 PHE A CA 1
ATOM 841 C C . PHE A 1 99 ? -43.077 -2.310 30.074 1.00 89.44 99 PHE A C 1
ATOM 843 O O . PHE A 1 99 ? -42.574 -3.412 29.858 1.00 89.44 99 PHE A O 1
ATOM 850 N N . GLU A 1 100 ? -44.071 -2.154 30.952 1.00 89.06 100 GLU A N 1
ATOM 851 C CA . GLU A 1 100 ? -44.648 -3.269 31.714 1.00 89.06 100 GLU A CA 1
ATOM 852 C C . GLU A 1 100 ? -45.368 -4.270 30.808 1.00 89.06 100 GLU A C 1
ATOM 854 O O . GLU A 1 100 ? -45.215 -5.480 30.988 1.00 89.06 100 GLU A O 1
ATOM 859 N N . LEU A 1 101 ? -46.071 -3.779 29.787 1.00 88.62 101 LEU A N 1
ATOM 860 C CA . LEU A 1 101 ? -46.765 -4.608 28.809 1.00 88.62 101 LEU A CA 1
ATOM 861 C C . LEU A 1 101 ? -45.792 -5.476 27.992 1.00 88.62 101 LEU A C 1
ATOM 863 O O . LEU A 1 101 ? -46.057 -6.664 27.806 1.00 88.62 101 LEU A O 1
ATOM 867 N N . VAL A 1 102 ? -44.635 -4.938 27.582 1.00 88.25 102 VAL A N 1
ATOM 868 C CA . VAL A 1 102 ? -43.559 -5.727 26.944 1.00 88.25 102 VAL A CA 1
ATOM 869 C C . VAL A 1 102 ? -42.951 -6.736 27.914 1.00 88.25 102 VAL A C 1
ATOM 871 O O . VAL A 1 102 ? -42.667 -7.863 27.521 1.00 88.25 102 VAL A O 1
ATOM 874 N N . GLN A 1 103 ? -42.752 -6.362 29.178 1.00 86.94 103 GLN A N 1
ATOM 875 C CA . GLN A 1 103 ? -42.073 -7.230 30.139 1.00 86.94 103 GLN A CA 1
ATOM 876 C C . GLN A 1 103 ? -42.929 -8.426 30.591 1.00 86.94 103 GLN A C 1
ATOM 878 O O . GLN A 1 103 ? -42.383 -9.476 30.929 1.00 86.94 103 GLN A O 1
ATOM 883 N N . GLN A 1 104 ? -44.256 -8.284 30.593 1.00 89.94 104 GLN A N 1
ATOM 884 C CA . GLN A 1 104 ? -45.197 -9.335 31.004 1.00 89.94 104 GLN A CA 1
ATOM 885 C C . GLN A 1 104 ? -45.652 -10.237 29.847 1.00 89.94 104 GLN A C 1
ATOM 887 O O . GLN A 1 104 ? -46.123 -11.352 30.080 1.00 89.94 104 GLN A O 1
ATOM 892 N N . SER A 1 105 ? -45.503 -9.782 28.604 1.00 86.94 105 SER A N 1
ATOM 893 C CA . SER A 1 105 ? -46.054 -10.455 27.426 1.00 86.94 105 SER A CA 1
ATOM 894 C C . SER A 1 105 ? -44.962 -11.146 26.615 1.00 86.94 105 SER A C 1
ATOM 896 O O . SER A 1 105 ? -43.905 -10.584 26.357 1.00 86.94 105 SER A O 1
ATOM 898 N N . LYS A 1 106 ? -45.229 -12.362 26.123 1.00 82.12 106 LYS A N 1
ATOM 899 C CA . LYS A 1 106 ? -44.313 -13.047 25.186 1.00 82.12 106 LYS A CA 1
ATOM 900 C C . LYS A 1 106 ? -44.329 -12.442 23.779 1.00 82.12 106 LYS A C 1
ATOM 902 O O . LYS A 1 106 ? -43.405 -12.672 23.006 1.00 82.12 106 LYS A O 1
ATOM 907 N N . PHE A 1 107 ? -45.392 -11.715 23.441 1.00 84.75 107 PHE A N 1
ATOM 908 C CA . PHE A 1 107 ? -45.585 -11.083 22.145 1.00 84.75 107 PHE A CA 1
ATOM 909 C C . PHE A 1 107 ? -46.490 -9.860 22.301 1.00 84.75 107 PHE A C 1
ATOM 911 O O . PHE A 1 107 ? -47.519 -9.940 22.969 1.00 84.75 107 PHE A O 1
ATOM 918 N N . VAL A 1 108 ? -46.100 -8.746 21.684 1.00 86.00 108 VAL A N 1
ATOM 919 C CA . VAL A 1 108 ? -46.854 -7.488 21.671 1.00 86.00 108 VAL A CA 1
ATOM 920 C C . VAL A 1 108 ? -46.788 -6.906 20.267 1.00 86.00 108 VAL A C 1
ATOM 922 O O . VAL A 1 108 ? -45.707 -6.830 19.683 1.00 86.00 108 VAL A O 1
ATOM 925 N N . VAL A 1 109 ? -47.930 -6.463 19.744 1.00 87.31 109 VAL A N 1
ATOM 926 C CA . VAL A 1 109 ? -48.006 -5.683 18.504 1.00 87.31 109 VAL A CA 1
ATOM 927 C C . VAL A 1 109 ? -48.335 -4.246 18.873 1.00 87.31 109 VAL A C 1
ATOM 929 O O . VAL A 1 109 ? -49.336 -3.994 19.537 1.00 87.31 109 VAL A O 1
ATOM 932 N N . PHE A 1 110 ? -47.495 -3.312 18.437 1.00 87.19 110 PHE A N 1
ATOM 933 C CA . PHE A 1 110 ? -47.740 -1.885 18.593 1.00 87.19 110 PHE A CA 1
ATOM 934 C C . PHE A 1 110 ? -48.200 -1.291 17.263 1.00 87.19 110 PHE A C 1
ATOM 936 O O . PHE A 1 110 ? -47.548 -1.488 16.240 1.00 87.19 110 PHE A O 1
ATOM 943 N N . GLU A 1 111 ? -49.295 -0.532 17.277 1.00 87.06 111 GLU A N 1
ATOM 944 C CA . GLU A 1 111 ? -49.788 0.175 16.085 1.00 87.06 111 GLU A CA 1
ATOM 945 C C . GLU A 1 111 ? -48.877 1.342 15.670 1.00 87.06 111 GLU A C 1
ATOM 947 O O . GLU A 1 111 ? -48.801 1.704 14.497 1.00 87.06 111 GLU A O 1
ATOM 952 N N . LYS A 1 112 ? -48.177 1.943 16.638 1.00 83.44 112 LYS A N 1
ATOM 953 C CA . LYS A 1 112 ? -47.213 3.035 16.451 1.00 83.44 112 LYS A CA 1
ATOM 954 C C . LYS A 1 112 ? -45.954 2.739 17.251 1.00 83.44 112 LYS A C 1
ATOM 956 O O . LYS A 1 112 ? -46.029 2.052 18.263 1.00 83.44 112 LYS A O 1
ATOM 961 N N . ASN A 1 113 ? -44.812 3.274 16.816 1.00 86.62 113 ASN A N 1
ATOM 962 C CA . ASN A 1 113 ? -43.541 3.051 17.501 1.00 86.62 113 ASN A CA 1
ATOM 963 C C . ASN A 1 113 ? -43.643 3.493 18.979 1.00 86.62 113 ASN A C 1
ATOM 965 O O . ASN A 1 113 ? -43.869 4.678 19.232 1.00 86.62 113 ASN A O 1
ATOM 969 N N . PRO A 1 114 ? -43.505 2.571 19.951 1.00 84.50 114 PRO A N 1
ATOM 970 C CA . PRO A 1 114 ? -43.611 2.902 21.370 1.00 84.50 114 PRO A CA 1
ATOM 971 C C . PRO A 1 114 ? -42.338 3.567 21.915 1.00 84.50 114 PRO A C 1
ATOM 973 O O . PRO A 1 114 ? -42.340 4.010 23.063 1.00 84.50 114 PRO A O 1
ATOM 976 N N . ILE A 1 115 ? -41.258 3.604 21.123 1.00 87.38 115 ILE A N 1
ATOM 977 C CA . ILE A 1 115 ? -39.971 4.204 21.473 1.00 87.38 115 ILE A CA 1
ATOM 978 C C . ILE A 1 115 ? -39.906 5.624 20.905 1.00 87.38 115 ILE A C 1
ATOM 980 O O . ILE A 1 115 ? -40.108 5.830 19.708 1.00 87.38 115 ILE A O 1
ATOM 984 N N . ARG A 1 116 ? -39.599 6.597 21.764 1.00 83.31 116 ARG A N 1
ATOM 985 C CA . ARG A 1 116 ? -39.370 7.996 21.393 1.00 83.31 116 ARG A CA 1
ATOM 986 C C . ARG A 1 116 ? -37.963 8.185 20.829 1.00 83.31 116 ARG A C 1
ATOM 988 O O . ARG A 1 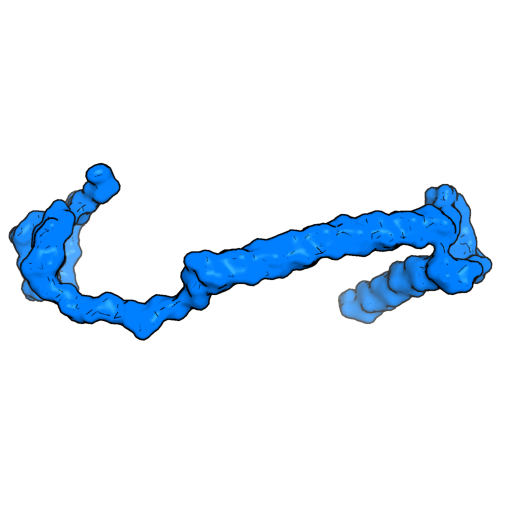116 ? -37.006 7.604 21.338 1.00 83.31 116 ARG A O 1
ATOM 995 N N . ASP A 1 117 ? -37.837 9.058 19.836 1.00 80.69 117 ASP A N 1
ATOM 996 C CA . ASP A 1 117 ? -36.537 9.467 19.312 1.00 80.69 117 ASP A CA 1
ATOM 997 C C . ASP A 1 117 ? -35.754 10.312 20.333 1.00 80.69 117 ASP A C 1
ATOM 999 O O . ASP A 1 117 ? -36.319 11.098 21.102 1.00 80.69 117 ASP A O 1
ATOM 1003 N N . LEU A 1 118 ? -34.431 10.138 20.335 1.00 71.12 118 LEU A N 1
ATOM 1004 C CA . LEU A 1 118 ? -33.490 10.965 21.088 1.00 71.12 118 LEU A CA 1
ATOM 1005 C C . LEU A 1 118 ? -33.230 12.256 20.295 1.00 71.12 118 LEU A C 1
ATOM 1007 O O . LEU A 1 118 ? -32.254 12.336 19.551 1.00 71.12 118 LEU A O 1
ATOM 1011 N N . THR A 1 119 ? -34.139 13.225 20.396 1.00 58.78 119 THR A N 1
ATOM 1012 C CA . THR A 1 119 ? -33.912 14.615 19.952 1.00 58.78 119 THR A CA 1
ATOM 1013 C C . THR A 1 119 ? -33.180 15.424 21.002 1.00 58.78 119 THR A C 1
ATOM 1015 O O . THR A 1 119 ? -33.595 15.323 22.181 1.00 58.78 119 THR A O 1
#

Organism: NCBI:txid1131731

InterPro domains:
  IPR020510 Poly-beta-1,6-N-acetyl-D-glucosamine synthesis protein IcaD [PF27790] (1-55)

Sequence (119 aa):
MSLIGWSYCLLVLFFFLSAFLNYNGRFISIVKMAFKITNKDIQIFTFKGFLIWSCFYFGLRIWRQYNRRRFGILTRRHYPGPTTKEEMLALQLMSKENFELVQQSKFVVFEKNPIRDLT

Foldseek 3Di:
DPPVVVVVVVVVVVLLVCLVVVNCDPVSVVVCVVVVHHSVNSVVVVVVVVVVVVCVVVVVVVVVVVCCVPVNPPPPVDDPDDDDPVRVVVVVQADPVVVVVVVVDPDDDDPDDRGDDDD

pLDDT: mean 86.62, std 9.49, range [55.06, 97.88]

Radius of gyration: 32.0 Å; chains: 1; bounding box: 69×35×68 Å

Secondary structure (DSSP, 8-state):
-HHHHHHHHHHHHHHHHHHHTT---HHHHHHHHHTT--HHHHHHHHHHHHHHHHHHHHHHHHHHHHHHHHS--S---SPPPPPPHHHHHHT-SS-HHHHHHHHH-S----SS--SPP--